Protein AF-B6BPT7-F1 (afdb_monomer_lite)

Radius of gyration: 15.77 Å; chains: 1; bounding box: 52×28×40 Å

Secondary structure (DSSP, 8-state):
-HHHHHHHHHHHHHHIIIIIS---HHHHHHHHHHHHHHHHHHHHHHHTT-SS--GGG--HHHHHHHHHHHHHHHT-SS----HHHHHHHHHHHHHHHHHHHHH-TTTTTHHHHH--SHHHHHHHHHHHHHHHHHHHHHHHHHHHHH-

Foldseek 3Di:
DLQLVLLVVLLVVVLCCCPVVVHDLVVVVVVLVVLLVVLQVVQQVVPVPDPDDDLSVSSSLSSSLLNLLLSCVSPDPPDDCHSVVSNVSSVLSSVQLVVCLVVVDPPLQVLVVVPVGSRSSSVSSNVSSVVSNVVVVVVVVVVVVPD

pLDDT: mean 90.11, std 10.38, range [52.34, 98.56]

Structure (mmCIF, N/CA/C/O backbone):
data_AF-B6BPT7-F1
#
_entry.id   AF-B6BPT7-F1
#
loop_
_atom_site.group_PDB
_atom_site.id
_atom_site.type_symbol
_atom_site.label_atom_id
_atom_site.label_alt_id
_atom_site.label_comp_id
_atom_site.label_asym_id
_atom_site.label_entity_id
_atom_site.label_seq_id
_atom_site.pdbx_PDB_ins_code
_atom_site.Cartn_x
_atom_site.Cartn_y
_atom_site.Cartn_z
_atom_site.occupancy
_atom_site.B_iso_or_equiv
_atom_site.auth_seq_id
_atom_site.auth_comp_id
_atom_site.auth_asym_id
_atom_site.auth_atom_id
_atom_site.pdbx_PDB_model_num
ATOM 1 N N . MET A 1 1 ? 8.539 -15.553 -2.910 1.00 61.31 1 MET A N 1
ATOM 2 C CA . MET A 1 1 ? 7.601 -14.417 -3.005 1.00 61.31 1 MET A CA 1
ATOM 3 C C . MET A 1 1 ? 8.068 -13.314 -2.065 1.00 61.31 1 MET A C 1
ATOM 5 O O . MET A 1 1 ? 7.551 -13.226 -0.958 1.00 61.31 1 MET A O 1
ATOM 9 N N . PRO A 1 2 ? 9.090 -12.530 -2.451 1.00 83.44 2 PRO A N 1
ATOM 10 C CA . PRO A 1 2 ? 9.540 -11.380 -1.657 1.00 83.44 2 PRO A CA 1
ATOM 11 C C . PRO A 1 2 ? 8.385 -10.412 -1.382 1.00 83.44 2 PRO A C 1
ATOM 13 O O . PRO A 1 2 ? 8.225 -9.931 -0.264 1.00 83.44 2 PRO A O 1
ATOM 16 N N . GLY A 1 3 ? 7.501 -10.285 -2.366 1.00 85.69 3 GLY A N 1
ATOM 17 C CA . GLY A 1 3 ? 6.294 -9.501 -2.276 1.00 85.69 3 GLY A CA 1
ATOM 18 C C . GLY A 1 3 ? 5.334 -9.824 -1.133 1.00 85.69 3 GLY A C 1
ATOM 19 O O . GLY A 1 3 ? 5.034 -9.009 -0.268 1.00 85.69 3 GLY A O 1
ATOM 20 N N . THR A 1 4 ? 4.894 -11.074 -1.010 1.00 92.06 4 THR A N 1
ATOM 21 C CA . THR A 1 4 ? 3.981 -11.449 0.084 1.00 92.06 4 THR A CA 1
ATOM 22 C C . THR A 1 4 ? 4.519 -11.051 1.466 1.00 92.06 4 THR A C 1
ATOM 24 O O . THR A 1 4 ? 3.754 -10.588 2.311 1.00 92.0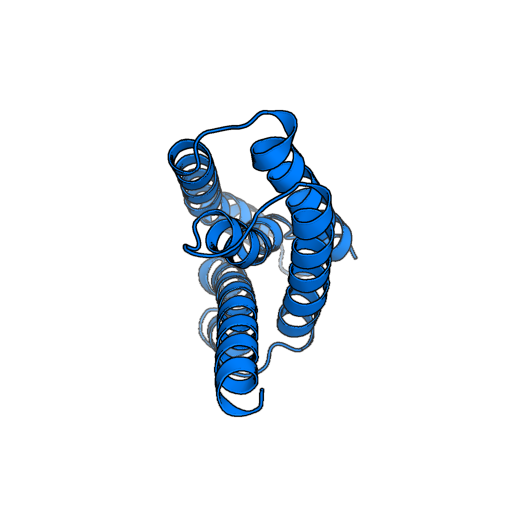6 4 THR A O 1
ATOM 27 N N . PHE A 1 5 ? 5.836 -11.161 1.679 1.00 93.56 5 PHE A N 1
ATOM 28 C CA . PHE A 1 5 ? 6.480 -10.700 2.909 1.00 93.56 5 PHE A CA 1
ATOM 29 C C . PHE A 1 5 ? 6.516 -9.174 3.028 1.00 93.56 5 PHE A C 1
ATOM 31 O O . PHE A 1 5 ? 6.312 -8.668 4.126 1.00 93.56 5 PHE A O 1
ATOM 38 N N . ALA A 1 6 ? 6.722 -8.445 1.932 1.00 94.00 6 ALA A N 1
ATOM 39 C CA . ALA A 1 6 ? 6.631 -6.987 1.886 1.00 94.00 6 ALA A CA 1
ATOM 40 C C . ALA A 1 6 ? 5.237 -6.473 2.247 1.00 94.00 6 ALA A C 1
ATOM 42 O O . ALA A 1 6 ? 5.078 -5.644 3.145 1.00 94.00 6 ALA A O 1
ATOM 43 N N . SER A 1 7 ? 4.216 -7.013 1.587 1.00 95.75 7 SER A N 1
ATOM 44 C CA . SER A 1 7 ? 2.815 -6.682 1.833 1.00 95.75 7 SER A CA 1
ATOM 45 C C . SER A 1 7 ? 2.431 -6.993 3.292 1.00 95.75 7 SER A C 1
ATOM 47 O O . SER A 1 7 ? 1.827 -6.168 3.977 1.00 95.75 7 SER A O 1
ATOM 49 N N . LEU A 1 8 ? 2.861 -8.145 3.824 1.00 97.06 8 LEU A N 1
ATOM 50 C CA . LEU A 1 8 ? 2.627 -8.509 5.225 1.00 97.06 8 LEU A CA 1
ATOM 51 C C . LEU A 1 8 ? 3.400 -7.608 6.204 1.00 97.06 8 LEU A C 1
ATOM 53 O O . LEU A 1 8 ? 2.852 -7.188 7.221 1.00 97.06 8 LEU A O 1
ATOM 57 N N . ALA A 1 9 ? 4.656 -7.274 5.906 1.00 96.88 9 ALA A N 1
ATOM 58 C CA . ALA A 1 9 ? 5.435 -6.340 6.713 1.00 96.88 9 ALA A CA 1
ATOM 59 C C . ALA A 1 9 ? 4.779 -4.954 6.741 1.00 96.88 9 ALA A C 1
ATOM 61 O O . ALA A 1 9 ? 4.716 -4.337 7.799 1.00 96.88 9 ALA A O 1
ATOM 62 N N . THR A 1 10 ? 4.222 -4.496 5.619 1.00 97.75 10 THR A N 1
ATOM 63 C CA . THR A 1 10 ? 3.476 -3.230 5.527 1.00 97.75 10 THR A CA 1
ATOM 64 C C . THR A 1 10 ? 2.267 -3.222 6.459 1.00 97.75 10 THR A C 1
ATOM 66 O O . THR A 1 10 ? 2.081 -2.268 7.213 1.00 97.75 10 THR A O 1
ATOM 69 N N . VAL A 1 11 ? 1.489 -4.311 6.470 1.00 98.06 11 VAL A N 1
ATOM 70 C CA . VAL A 1 11 ? 0.365 -4.514 7.400 1.00 98.06 11 VAL A CA 1
ATOM 71 C C . VAL A 1 11 ? 0.822 -4.379 8.853 1.00 98.06 11 VAL A C 1
ATOM 73 O O . VAL A 1 11 ? 0.218 -3.630 9.619 1.00 98.06 11 VAL A O 1
ATOM 76 N N . LEU A 1 12 ? 1.905 -5.067 9.227 1.00 97.88 12 LEU A N 1
ATOM 77 C CA . LEU A 1 12 ? 2.439 -5.038 10.591 1.00 97.88 12 LEU A CA 1
ATOM 78 C C . LEU A 1 12 ? 2.974 -3.653 10.975 1.00 97.88 12 LEU A C 1
ATOM 80 O O . LEU A 1 12 ? 2.681 -3.169 12.067 1.00 97.88 12 LEU A O 1
ATOM 84 N N . ILE A 1 13 ? 3.726 -3.005 10.083 1.00 98.12 13 ILE A N 1
ATOM 85 C CA . ILE A 1 13 ? 4.285 -1.666 10.300 1.00 98.12 13 ILE A CA 1
ATOM 86 C C . ILE A 1 13 ? 3.157 -0.663 10.527 1.00 98.12 13 ILE A C 1
ATOM 88 O O . ILE A 1 13 ? 3.175 0.049 11.529 1.00 98.12 13 ILE A O 1
ATOM 92 N N . LEU A 1 14 ? 2.155 -0.629 9.644 1.00 97.94 14 LEU A N 1
ATOM 93 C CA . LEU A 1 14 ? 1.046 0.312 9.782 1.00 97.94 14 LEU A CA 1
ATOM 94 C C . LEU A 1 14 ? 0.192 0.008 11.012 1.00 97.94 14 LEU A C 1
ATOM 96 O O . LEU A 1 14 ? -0.192 0.945 11.707 1.00 97.94 14 LEU A O 1
ATOM 100 N N . TYR A 1 15 ? -0.023 -1.266 11.351 1.00 97.44 15 TYR A N 1
ATOM 101 C CA . TYR A 1 15 ? -0.748 -1.629 12.570 1.00 97.44 15 TYR A CA 1
ATOM 102 C C . TYR A 1 15 ? -0.021 -1.110 13.815 1.00 97.44 15 TYR A C 1
ATOM 104 O O . TYR A 1 15 ? -0.635 -0.498 14.686 1.00 97.44 15 TYR A O 1
ATOM 112 N N . ILE A 1 16 ? 1.302 -1.284 13.878 1.00 97.50 16 ILE A N 1
ATOM 113 C CA . ILE A 1 16 ? 2.121 -0.746 14.969 1.00 97.50 16 ILE A CA 1
ATOM 114 C C . ILE A 1 16 ? 2.042 0.786 14.995 1.00 97.50 16 ILE A C 1
ATOM 116 O O . ILE A 1 16 ? 1.847 1.362 16.064 1.00 97.50 16 ILE A O 1
ATOM 120 N N . CYS A 1 17 ? 2.156 1.455 13.846 1.00 97.62 17 CYS A N 1
ATOM 121 C CA . CYS A 1 17 ? 2.084 2.914 13.766 1.00 97.62 17 CYS A CA 1
ATOM 122 C C . CYS A 1 17 ? 0.738 3.473 14.254 1.00 97.62 17 CYS A C 1
ATOM 124 O O . CYS A 1 17 ? 0.743 4.430 15.028 1.00 97.62 17 CYS A O 1
ATOM 126 N N . PHE A 1 18 ? -0.384 2.886 13.832 1.00 96.50 18 PHE A N 1
ATOM 127 C CA . PHE A 1 18 ? -1.724 3.36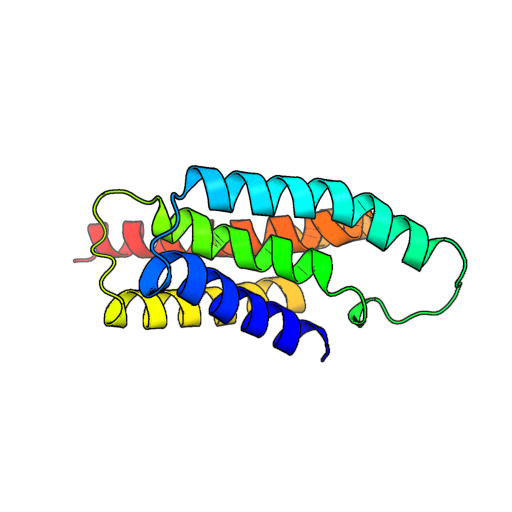6 14.179 1.00 96.50 18 PHE A CA 1
ATOM 128 C C . PHE A 1 18 ? -2.178 2.928 15.575 1.00 96.50 18 PHE A C 1
ATOM 130 O O . PHE A 1 18 ? -2.628 3.771 16.341 1.00 96.50 18 PHE A O 1
ATOM 137 N N . HIS A 1 19 ? -2.024 1.650 15.934 1.00 95.44 19 HIS A N 1
ATOM 138 C CA . HIS A 1 19 ? -2.677 1.068 17.120 1.00 95.44 19 HIS A CA 1
ATOM 139 C C . HIS A 1 19 ? -1.761 0.891 18.333 1.00 95.44 19 HIS A C 1
ATOM 141 O O . HIS A 1 19 ? -2.243 0.822 19.461 1.00 95.44 19 HIS A O 1
ATOM 147 N N . ILE A 1 20 ? -0.440 0.813 18.136 1.00 95.69 20 ILE A N 1
ATOM 148 C CA . ILE A 1 20 ? 0.520 0.637 19.241 1.00 95.69 20 ILE A CA 1
ATOM 149 C C . ILE A 1 20 ? 1.189 1.965 19.593 1.00 95.69 20 ILE A C 1
ATOM 151 O O . ILE A 1 20 ? 1.218 2.370 20.753 1.00 95.69 20 ILE A O 1
ATOM 155 N N . LEU A 1 21 ? 1.719 2.658 18.584 1.00 96.75 21 LEU A N 1
ATOM 156 C CA . LEU A 1 21 ? 2.401 3.941 18.746 1.00 96.75 21 LEU A CA 1
ATOM 157 C C . LEU A 1 21 ? 1.442 5.137 18.712 1.00 96.75 21 LEU A C 1
ATOM 159 O O . LEU A 1 21 ? 1.841 6.223 19.125 1.00 96.75 21 LEU A O 1
ATOM 163 N N . ASN A 1 22 ? 0.204 4.945 18.239 1.00 94.81 22 ASN A N 1
ATOM 164 C CA . ASN A 1 22 ? -0.812 5.994 18.109 1.00 94.81 22 ASN A CA 1
ATOM 165 C C . ASN A 1 22 ? -0.288 7.241 17.373 1.00 94.81 22 ASN A C 1
ATOM 167 O O . ASN A 1 22 ? -0.520 8.381 17.786 1.00 94.81 22 ASN A O 1
ATOM 171 N N . LEU A 1 23 ? 0.472 7.031 16.292 1.00 96.62 23 LEU A N 1
ATOM 172 C CA . LEU A 1 23 ? 1.016 8.125 15.493 1.00 96.62 23 LEU A CA 1
ATOM 173 C C . LEU A 1 23 ? -0.108 8.869 14.767 1.00 96.62 23 LEU A C 1
ATOM 175 O O . LEU A 1 23 ? -1.085 8.286 14.304 1.00 96.62 23 LEU A O 1
ATOM 179 N N . ASN A 1 24 ? 0.066 10.181 14.614 1.00 96.31 24 ASN A N 1
ATOM 180 C CA . ASN A 1 24 ? -0.874 11.006 13.865 1.00 96.31 24 ASN A CA 1
ATOM 181 C C . ASN A 1 24 ? -0.919 10.563 12.389 1.00 96.31 24 ASN A C 1
ATOM 183 O O . ASN A 1 24 ? 0.127 10.409 11.751 1.00 96.31 24 ASN A O 1
ATOM 187 N N . SER A 1 25 ? -2.123 10.427 11.827 1.00 96.12 25 SER A N 1
ATOM 188 C CA . SER A 1 25 ? -2.328 10.030 10.428 1.00 96.12 25 SER A CA 1
ATOM 189 C C . SER A 1 25 ? -1.598 10.939 9.433 1.00 96.12 25 SER A C 1
ATOM 191 O O . SER A 1 25 ? -1.061 10.446 8.447 1.00 96.12 25 SER A O 1
ATOM 193 N N . ASN A 1 26 ? -1.468 12.240 9.710 1.00 97.62 26 ASN A N 1
ATOM 194 C CA . ASN A 1 26 ? -0.704 13.165 8.868 1.00 97.62 26 ASN A CA 1
ATOM 195 C C . ASN A 1 26 ? 0.796 12.831 8.842 1.00 97.62 26 ASN A C 1
ATOM 197 O O . ASN A 1 26 ? 1.442 12.987 7.808 1.00 97.62 26 ASN A O 1
ATOM 201 N N . VAL A 1 27 ? 1.353 12.357 9.962 1.00 97.88 27 VAL A N 1
ATOM 202 C CA . VAL A 1 27 ? 2.764 11.943 10.050 1.00 97.88 27 VAL A CA 1
ATOM 203 C C . VAL A 1 27 ? 2.981 10.654 9.261 1.00 97.88 27 VAL A C 1
ATOM 205 O O . VAL A 1 27 ? 3.941 10.560 8.498 1.00 97.88 27 VAL A O 1
ATOM 208 N N . ILE A 1 28 ? 2.067 9.689 9.394 1.00 98.12 28 ILE A N 1
ATOM 209 C CA . ILE A 1 28 ? 2.107 8.436 8.628 1.00 98.12 28 ILE A CA 1
ATOM 210 C C . ILE A 1 28 ? 1.979 8.727 7.126 1.00 98.12 28 ILE A C 1
ATOM 212 O O . ILE A 1 28 ? 2.784 8.228 6.342 1.00 98.12 28 ILE A O 1
ATOM 216 N N . LEU A 1 29 ? 1.032 9.583 6.727 1.00 98.25 29 LEU A N 1
ATOM 217 C CA . LEU A 1 29 ? 0.846 9.998 5.335 1.00 98.25 29 LEU A CA 1
ATOM 218 C C . LEU A 1 2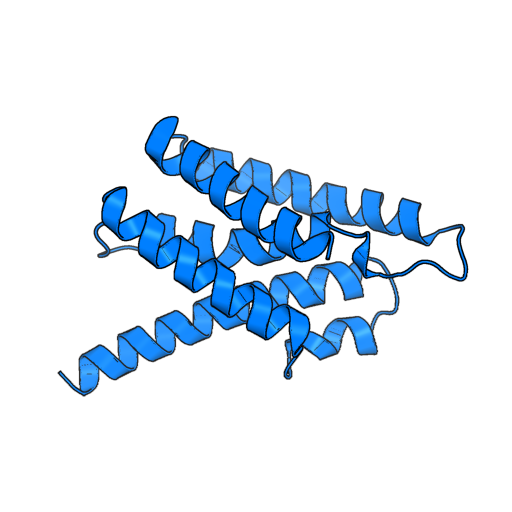9 ? 2.108 10.642 4.767 1.00 98.25 29 LEU A C 1
ATOM 220 O O . LEU A 1 29 ? 2.537 10.288 3.672 1.00 98.25 29 LEU A O 1
ATOM 224 N N . LEU A 1 30 ? 2.720 11.562 5.516 1.00 98.31 30 LEU A N 1
ATOM 225 C CA . LEU A 1 30 ? 3.969 12.197 5.109 1.00 98.31 30 LEU A CA 1
ATOM 226 C C . LEU A 1 30 ? 5.078 11.153 4.913 1.00 98.31 30 LEU A C 1
ATOM 228 O O . LEU A 1 30 ? 5.791 11.210 3.913 1.00 98.31 30 LEU A O 1
ATOM 232 N N . GLY A 1 31 ? 5.187 10.175 5.816 1.00 98.12 31 GLY A N 1
ATOM 233 C CA . GLY A 1 31 ? 6.114 9.051 5.681 1.00 98.12 31 GLY A CA 1
ATOM 234 C C . GLY A 1 31 ? 5.875 8.238 4.406 1.00 98.12 31 GLY A C 1
ATOM 235 O O . GLY A 1 31 ? 6.812 8.025 3.637 1.00 98.12 31 GLY A O 1
ATOM 236 N N . ILE A 1 32 ? 4.625 7.853 4.133 1.00 98.12 32 ILE A N 1
ATOM 237 C CA . ILE A 1 32 ? 4.246 7.123 2.911 1.00 98.12 32 ILE A CA 1
ATOM 238 C C . ILE A 1 32 ? 4.580 7.946 1.659 1.00 98.12 32 ILE A C 1
ATOM 240 O O . ILE A 1 32 ? 5.151 7.405 0.717 1.00 98.12 32 ILE A O 1
ATOM 244 N N . LEU A 1 33 ? 4.293 9.253 1.646 1.00 98.12 33 LEU A N 1
ATOM 245 C CA . LEU A 1 33 ? 4.603 10.138 0.516 1.00 98.12 33 LEU A CA 1
ATOM 246 C C . LEU A 1 33 ? 6.112 10.282 0.277 1.00 98.12 33 LEU A C 1
ATOM 248 O O . LEU A 1 33 ? 6.553 10.291 -0.871 1.00 98.12 33 LEU A O 1
ATOM 252 N N . ILE A 1 34 ? 6.915 10.361 1.340 1.00 98.00 34 ILE A N 1
ATOM 253 C CA . ILE A 1 34 ? 8.380 10.385 1.226 1.00 98.00 34 ILE A CA 1
ATOM 254 C C . ILE A 1 34 ? 8.884 9.068 0.624 1.00 98.00 34 ILE A C 1
ATOM 256 O O . ILE A 1 34 ? 9.685 9.094 -0.313 1.00 98.00 34 ILE A O 1
ATOM 260 N N . ILE A 1 35 ? 8.391 7.925 1.116 1.00 97.19 35 ILE A N 1
ATOM 261 C CA . ILE A 1 35 ? 8.750 6.601 0.585 1.00 97.19 35 ILE A CA 1
ATOM 262 C C . ILE A 1 35 ? 8.303 6.477 -0.876 1.00 97.19 35 ILE A C 1
ATOM 264 O O . ILE A 1 35 ? 9.062 5.964 -1.693 1.00 97.19 35 ILE A O 1
ATOM 268 N N . PHE A 1 36 ? 7.131 7.008 -1.230 1.00 97.06 36 PHE A N 1
ATOM 269 C CA . PHE A 1 36 ? 6.619 7.020 -2.599 1.00 97.06 36 PHE A CA 1
ATOM 270 C C . PHE A 1 36 ? 7.521 7.814 -3.544 1.00 97.06 36 PHE A C 1
ATOM 272 O O . PHE A 1 36 ? 7.828 7.353 -4.634 1.00 97.06 36 PHE A O 1
ATOM 279 N N . ILE A 1 37 ? 8.001 8.992 -3.142 1.00 96.38 37 ILE A N 1
ATOM 280 C CA . ILE A 1 37 ? 8.934 9.767 -3.975 1.00 96.38 37 ILE A CA 1
ATOM 281 C C . ILE A 1 37 ? 10.274 9.028 -4.102 1.00 96.38 37 ILE A C 1
ATOM 283 O O . ILE A 1 37 ? 10.849 8.950 -5.191 1.00 96.38 37 ILE A O 1
ATOM 287 N N . TYR A 1 38 ? 10.770 8.461 -2.999 1.00 95.06 38 TYR A N 1
ATOM 288 C CA . TYR A 1 38 ? 12.035 7.730 -2.985 1.00 95.06 38 TYR A CA 1
ATOM 289 C C . TYR A 1 38 ? 11.973 6.419 -3.783 1.00 95.06 38 TYR A C 1
ATOM 291 O O . TYR A 1 38 ? 12.982 6.009 -4.363 1.00 95.06 38 TYR A O 1
ATOM 299 N N . SER A 1 39 ? 10.801 5.783 -3.872 1.00 93.81 39 SER A N 1
ATOM 300 C CA . SER A 1 39 ? 10.629 4.518 -4.585 1.00 93.81 39 SER A CA 1
ATOM 301 C C . SER A 1 39 ? 10.962 4.656 -6.066 1.00 93.81 39 SER A C 1
ATOM 303 O O . SER A 1 39 ? 11.660 3.798 -6.598 1.00 93.81 39 SER A O 1
ATOM 305 N N . PHE A 1 40 ? 10.617 5.770 -6.719 1.00 92.31 40 PHE A N 1
ATOM 306 C CA . PHE A 1 40 ? 11.011 6.002 -8.114 1.00 92.31 40 PHE A CA 1
ATOM 307 C C . PHE A 1 40 ? 12.528 5.981 -8.295 1.00 92.31 40 PHE A C 1
ATOM 309 O O . PHE A 1 40 ? 13.018 5.402 -9.264 1.00 92.31 40 PHE A O 1
ATOM 316 N N . ILE A 1 41 ? 13.282 6.573 -7.365 1.00 91.44 41 ILE A N 1
ATOM 317 C CA . ILE A 1 41 ? 14.750 6.586 -7.413 1.00 91.44 41 ILE A CA 1
ATOM 318 C C . ILE A 1 41 ? 15.290 5.173 -7.172 1.00 91.44 41 ILE A C 1
ATOM 320 O O . ILE A 1 41 ? 16.135 4.703 -7.936 1.00 91.44 41 ILE A O 1
ATOM 324 N N . ALA A 1 42 ? 14.782 4.489 -6.144 1.00 89.19 42 ALA A N 1
ATOM 325 C CA . ALA A 1 42 ? 15.195 3.137 -5.785 1.00 89.19 42 ALA A CA 1
ATOM 326 C C . ALA A 1 42 ? 14.947 2.143 -6.931 1.00 89.19 42 ALA A C 1
ATOM 328 O O . ALA A 1 42 ? 15.875 1.449 -7.349 1.00 89.19 42 ALA A O 1
ATOM 329 N N . VAL A 1 43 ? 13.734 2.140 -7.492 1.00 89.12 43 VAL A N 1
ATOM 330 C CA . VAL A 1 43 ? 13.350 1.281 -8.616 1.00 89.12 43 VAL A CA 1
ATOM 331 C C . VAL A 1 43 ? 14.169 1.627 -9.849 1.00 89.12 43 VAL A C 1
ATOM 333 O O . VAL A 1 43 ? 14.775 0.735 -10.431 1.00 89.12 43 VAL A O 1
ATOM 336 N N . THR A 1 44 ? 14.286 2.911 -10.208 1.00 88.62 44 THR A N 1
ATOM 337 C CA . THR A 1 44 ? 15.068 3.323 -11.388 1.00 88.62 44 THR A CA 1
ATOM 338 C C . THR A 1 44 ? 16.516 2.858 -11.290 1.00 88.62 44 THR A C 1
ATOM 340 O O . THR A 1 44 ? 17.044 2.325 -12.262 1.00 88.62 44 THR A O 1
ATOM 343 N N . ASN A 1 45 ? 17.159 3.030 -10.130 1.00 85.88 45 ASN A N 1
ATOM 344 C CA . ASN A 1 45 ? 18.539 2.595 -9.912 1.00 85.88 45 ASN A CA 1
ATOM 345 C C . ASN A 1 45 ? 18.677 1.070 -9.953 1.00 85.88 45 ASN A C 1
ATOM 347 O O . ASN A 1 45 ? 19.661 0.571 -10.496 1.00 85.88 45 ASN A O 1
ATOM 351 N N . HIS A 1 46 ? 17.691 0.342 -9.426 1.00 81.88 46 HIS A N 1
ATOM 352 C CA . HIS A 1 46 ? 17.669 -1.117 -9.465 1.00 81.88 46 HIS A CA 1
ATOM 353 C C . HIS A 1 46 ? 17.490 -1.654 -10.895 1.00 81.88 46 HIS A C 1
ATOM 355 O O . HIS A 1 46 ? 18.128 -2.636 -11.268 1.00 81.88 46 HIS A O 1
ATOM 361 N N . THR A 1 47 ? 16.688 -0.976 -11.721 1.00 79.00 47 THR A N 1
ATOM 362 C CA . THR A 1 47 ? 16.404 -1.377 -13.109 1.00 79.00 47 THR A CA 1
ATOM 363 C C . THR A 1 47 ? 17.422 -0.857 -14.132 1.00 79.00 47 THR A C 1
ATOM 365 O O . THR A 1 47 ? 17.396 -1.279 -15.282 1.00 79.00 47 THR A O 1
ATOM 368 N N . LYS A 1 48 ? 18.316 0.075 -13.762 1.00 72.88 48 LYS A N 1
ATOM 369 C CA . LYS A 1 48 ? 19.166 0.819 -14.718 1.00 72.88 48 LYS A CA 1
ATOM 370 C C . LYS A 1 48 ? 20.237 -0.021 -15.419 1.00 72.88 48 LYS A C 1
ATOM 372 O O . LYS A 1 48 ? 20.648 0.339 -16.515 1.00 72.88 48 LYS A O 1
ATOM 377 N N . ASN A 1 49 ? 20.718 -1.086 -14.776 1.00 62.53 49 ASN A N 1
ATOM 378 C CA . ASN A 1 49 ? 21.973 -1.754 -15.149 1.00 62.53 49 ASN A CA 1
ATOM 379 C C . ASN A 1 49 ? 21.854 -3.278 -15.327 1.00 62.53 49 ASN A C 1
ATOM 381 O O . ASN A 1 49 ? 22.878 -3.958 -15.346 1.00 62.53 49 ASN A O 1
ATOM 385 N N . ILE A 1 50 ? 20.646 -3.848 -15.385 1.00 62.44 50 ILE A N 1
ATOM 386 C CA . ILE A 1 50 ? 20.478 -5.309 -15.392 1.00 62.44 50 ILE A CA 1
ATOM 387 C C . ILE A 1 50 ? 19.369 -5.706 -16.375 1.00 62.44 50 ILE A C 1
ATOM 389 O O . ILE A 1 50 ? 18.205 -5.398 -16.153 1.00 62.44 50 ILE A O 1
ATOM 393 N N . GLU A 1 51 ? 19.739 -6.404 -17.455 1.00 57.50 51 GLU A N 1
ATOM 394 C CA . GLU A 1 51 ? 18.834 -6.821 -18.545 1.00 57.50 51 GLU A CA 1
ATOM 395 C C . GLU A 1 51 ? 17.885 -7.978 -18.174 1.00 57.50 51 GLU A C 1
ATOM 397 O O . GLU A 1 51 ? 16.922 -8.222 -18.890 1.00 57.50 51 GLU A O 1
ATOM 402 N N . ASN A 1 52 ? 18.133 -8.693 -17.069 1.00 52.34 52 ASN A N 1
ATOM 403 C CA . ASN A 1 52 ? 17.409 -9.916 -16.693 1.00 52.34 52 ASN A CA 1
ATOM 404 C C . ASN A 1 52 ? 17.285 -10.067 -15.166 1.00 52.34 52 ASN A C 1
ATOM 406 O O . ASN A 1 52 ? 17.887 -10.966 -14.576 1.00 52.34 52 ASN A O 1
ATOM 410 N N . LYS A 1 53 ? 16.526 -9.191 -14.500 1.00 54.28 53 LYS A N 1
ATOM 411 C CA . LYS A 1 53 ? 16.094 -9.439 -13.117 1.00 54.28 53 LYS A CA 1
ATOM 412 C C . LYS A 1 53 ? 14.590 -9.616 -13.028 1.00 54.28 53 LYS A C 1
ATOM 414 O O . LYS A 1 53 ? 13.835 -8.922 -13.703 1.00 54.28 53 LYS A O 1
ATOM 419 N N . ASP A 1 54 ? 14.205 -10.556 -12.174 1.00 53.97 54 ASP A N 1
ATOM 420 C CA . ASP A 1 54 ? 12.822 -10.846 -11.836 1.00 53.97 54 ASP A CA 1
ATOM 421 C C . ASP A 1 54 ? 12.209 -9.601 -11.167 1.00 53.97 54 ASP A C 1
ATOM 423 O O . ASP A 1 54 ? 12.735 -9.151 -10.142 1.00 53.97 54 ASP A O 1
ATOM 427 N N . PRO A 1 55 ? 11.110 -9.031 -11.695 1.00 58.97 55 PRO A N 1
ATOM 428 C CA . PRO A 1 55 ? 10.437 -7.875 -11.094 1.00 58.97 55 PRO A CA 1
ATOM 429 C C . PRO A 1 55 ? 10.060 -8.096 -9.623 1.00 58.97 55 PRO A C 1
ATOM 431 O O . PRO A 1 55 ? 9.951 -7.141 -8.866 1.00 58.97 55 PRO A O 1
ATOM 434 N N . GLY A 1 56 ? 9.920 -9.358 -9.201 1.00 59.94 56 GLY A N 1
ATOM 435 C CA . GLY A 1 56 ? 9.509 -9.740 -7.852 1.00 59.94 56 GLY A CA 1
ATOM 436 C C . GLY A 1 56 ? 10.502 -9.438 -6.722 1.00 59.94 56 GLY A C 1
ATOM 437 O O . GLY A 1 56 ? 10.181 -9.751 -5.578 1.00 59.94 56 GLY A O 1
ATOM 438 N N . GLU A 1 57 ? 11.690 -8.884 -6.999 1.00 67.25 57 GLU A N 1
ATOM 439 C CA . GLU A 1 57 ? 12.589 -8.327 -5.966 1.00 67.25 57 GLU A CA 1
ATOM 440 C C . GLU A 1 57 ? 12.236 -6.882 -5.579 1.00 67.25 57 GLU A C 1
ATOM 442 O O . GLU A 1 57 ? 12.673 -6.401 -4.527 1.00 67.25 57 GLU A O 1
ATOM 447 N N . ILE A 1 58 ? 11.460 -6.181 -6.411 1.00 80.12 58 ILE A N 1
ATOM 448 C CA . ILE A 1 58 ? 10.974 -4.844 -6.091 1.00 80.12 58 ILE A CA 1
ATOM 449 C C . ILE A 1 58 ? 9.847 -5.022 -5.072 1.00 80.12 58 ILE A C 1
ATOM 451 O O . ILE A 1 58 ? 8.866 -5.707 -5.309 1.00 80.12 58 ILE A O 1
ATOM 455 N N . VAL A 1 59 ? 10.103 -4.521 -3.868 1.00 89.62 59 VAL A N 1
ATOM 456 C CA . VAL A 1 59 ? 9.264 -4.713 -2.673 1.00 89.62 59 VAL A CA 1
ATOM 457 C C . VAL A 1 59 ? 8.671 -3.378 -2.200 1.00 89.62 59 VAL A C 1
ATOM 459 O O . VAL A 1 59 ? 7.736 -3.322 -1.402 1.00 89.62 59 VAL A O 1
ATOM 462 N N . ILE A 1 60 ? 9.243 -2.269 -2.671 1.00 92.19 60 ILE A N 1
ATOM 463 C CA . ILE A 1 60 ? 8.872 -0.920 -2.245 1.00 92.19 60 ILE A CA 1
ATOM 464 C C . ILE A 1 60 ? 7.581 -0.426 -2.910 1.00 92.19 60 ILE A C 1
ATOM 466 O O . ILE A 1 60 ? 6.829 0.310 -2.283 1.00 92.19 60 ILE A O 1
ATOM 470 N N . ASP A 1 61 ? 7.320 -0.832 -4.148 1.00 92.81 61 ASP A N 1
ATOM 471 C CA . ASP A 1 61 ? 6.034 -0.687 -4.838 1.00 92.81 61 ASP A CA 1
ATOM 472 C C . ASP A 1 61 ? 4.909 -1.363 -4.052 1.00 92.81 61 ASP A C 1
ATOM 474 O O . ASP A 1 61 ? 3.900 -0.715 -3.767 1.00 92.81 61 ASP A O 1
ATOM 478 N N . GLU A 1 62 ? 5.146 -2.576 -3.558 1.00 95.19 62 GLU A N 1
ATOM 479 C CA . GLU A 1 62 ? 4.144 -3.288 -2.772 1.00 95.19 62 GLU A CA 1
ATOM 480 C C . GLU A 1 62 ? 3.850 -2.616 -1.438 1.00 95.19 62 GLU A C 1
ATOM 482 O O . GLU A 1 62 ? 2.698 -2.550 -1.005 1.00 95.19 62 GLU A O 1
ATOM 487 N N . PHE A 1 63 ? 4.889 -2.083 -0.785 1.00 97.19 63 PHE A N 1
ATOM 488 C CA . PHE A 1 63 ? 4.712 -1.283 0.422 1.00 97.19 63 PHE A CA 1
ATOM 489 C C . PHE A 1 63 ? 3.802 -0.083 0.147 1.00 97.19 63 PHE A C 1
ATOM 491 O O . PHE A 1 63 ? 2.883 0.188 0.923 1.00 97.19 63 PHE A O 1
ATOM 498 N N . ILE A 1 64 ? 4.010 0.621 -0.969 1.00 97.88 64 ILE A N 1
ATOM 499 C CA . ILE A 1 64 ? 3.154 1.746 -1.362 1.00 97.88 64 ILE A CA 1
ATOM 500 C C . ILE A 1 64 ? 1.726 1.272 -1.652 1.00 97.88 64 ILE A C 1
ATOM 502 O O . ILE A 1 64 ? 0.781 1.828 -1.087 1.00 97.88 64 ILE A O 1
ATOM 506 N N . GLY A 1 65 ? 1.558 0.248 -2.489 1.00 97.50 65 GLY A N 1
ATOM 507 C CA . GLY A 1 65 ? 0.251 -0.262 -2.897 1.00 97.50 65 GLY A CA 1
ATOM 508 C C . GLY A 1 65 ? -0.586 -0.762 -1.718 1.00 97.50 65 GLY A C 1
ATOM 509 O O . GLY A 1 65 ? -1.735 -0.348 -1.550 1.00 97.50 65 GLY A O 1
ATOM 510 N N . GLN A 1 66 ? 0.008 -1.578 -0.843 1.00 98.38 66 GLN A N 1
ATOM 511 C CA . GLN A 1 66 ? -0.638 -2.125 0.353 1.00 98.38 66 GLN A CA 1
ATOM 512 C C . GLN A 1 66 ? -0.972 -1.045 1.393 1.00 98.38 66 GLN A C 1
ATOM 514 O O . GLN A 1 66 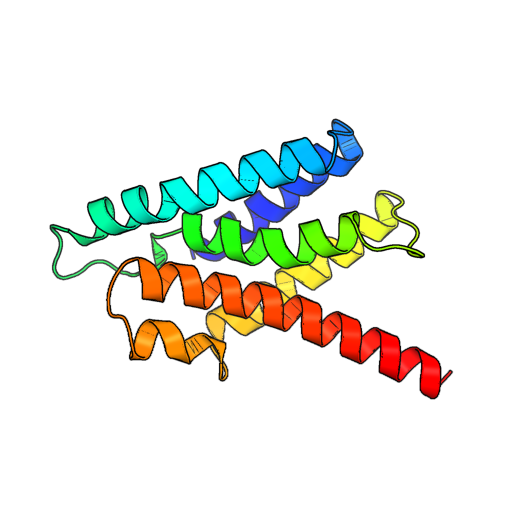? -1.961 -1.182 2.124 1.00 98.38 66 GLN A O 1
ATOM 519 N N . SER A 1 67 ? -0.179 0.031 1.461 1.00 98.56 67 SER A N 1
ATOM 520 C CA . SER A 1 67 ? -0.408 1.136 2.398 1.00 98.56 67 SER A CA 1
ATOM 521 C C . SER A 1 67 ? -1.683 1.919 2.090 1.00 98.56 67 SER A C 1
ATOM 523 O O . SER A 1 67 ? -2.329 2.402 3.017 1.00 98.56 67 SER A O 1
ATOM 525 N N . ILE A 1 68 ? -2.075 2.032 0.817 1.00 98.56 68 ILE A N 1
ATOM 526 C CA . ILE A 1 68 ? -3.237 2.825 0.381 1.00 98.56 68 ILE A CA 1
ATOM 527 C C . ILE A 1 68 ? -4.549 2.370 1.045 1.00 98.56 68 ILE A C 1
ATOM 529 O O . ILE A 1 68 ? -5.178 3.197 1.712 1.00 98.56 68 ILE A O 1
ATOM 533 N N . PRO A 1 69 ? -4.998 1.103 0.908 1.00 98.12 69 PRO A N 1
ATOM 534 C CA . PRO A 1 69 ? -6.264 0.675 1.498 1.00 98.12 69 PRO A CA 1
ATOM 535 C C . PRO A 1 69 ? -6.246 0.718 3.027 1.00 98.12 69 PRO A C 1
ATOM 537 O O . PRO A 1 69 ? -7.252 1.086 3.629 1.00 98.12 69 PRO A O 1
ATOM 540 N N . ILE A 1 70 ? -5.103 0.412 3.650 1.00 98.00 70 ILE A N 1
ATOM 541 C CA . ILE A 1 70 ? -4.947 0.462 5.109 1.00 98.00 70 ILE A CA 1
ATOM 542 C C . ILE A 1 70 ? -5.061 1.903 5.611 1.00 98.00 70 ILE A C 1
ATOM 544 O O . ILE A 1 70 ? -5.861 2.194 6.497 1.00 98.00 70 ILE A O 1
ATOM 548 N N . PHE A 1 71 ? -4.306 2.825 5.011 1.00 98.00 71 PHE A N 1
ATOM 549 C CA . PHE A 1 71 ? -4.329 4.231 5.394 1.00 98.00 71 PHE A CA 1
ATOM 550 C C . PHE A 1 71 ? -5.726 4.836 5.221 1.00 98.00 71 PHE A C 1
ATOM 552 O O . PHE A 1 71 ? -6.221 5.513 6.120 1.00 98.00 71 PHE A O 1
ATOM 559 N N . LEU A 1 72 ? -6.387 4.569 4.089 1.00 96.75 72 LEU A N 1
ATOM 560 C CA . LEU A 1 72 ? -7.727 5.091 3.819 1.00 96.75 72 LEU A CA 1
ATOM 561 C C . LEU A 1 72 ? -8.794 4.506 4.749 1.00 96.75 72 LEU A C 1
ATOM 563 O O . LEU A 1 72 ? -9.717 5.229 5.124 1.00 96.75 72 LEU A O 1
ATOM 567 N N . TYR A 1 73 ? -8.654 3.248 5.172 1.00 95.06 73 TYR A N 1
ATOM 568 C CA . TYR A 1 73 ? -9.477 2.684 6.240 1.00 95.06 73 TYR A CA 1
ATOM 569 C C . TYR A 1 73 ? -9.292 3.462 7.556 1.00 95.06 73 TYR A C 1
ATOM 571 O O . TYR A 1 73 ? -10.282 3.881 8.161 1.00 95.06 73 TYR A O 1
ATOM 579 N N . GLU A 1 74 ? -8.052 3.747 7.956 1.00 95.31 74 GLU A N 1
ATOM 580 C CA . GLU A 1 74 ? -7.745 4.438 9.219 1.00 95.31 74 GLU A CA 1
ATOM 581 C C . GLU A 1 74 ? -8.207 5.900 9.266 1.00 95.31 74 GLU A C 1
ATOM 583 O O . GLU A 1 74 ? -8.579 6.405 10.325 1.00 95.31 74 GLU A O 1
ATOM 588 N N . VAL A 1 75 ? -8.256 6.589 8.124 1.00 94.19 75 VAL A N 1
ATOM 589 C CA . VAL A 1 75 ? -8.787 7.964 8.053 1.00 94.19 75 VAL A CA 1
ATOM 590 C C . VAL A 1 75 ? -10.274 8.028 7.688 1.00 94.19 75 VAL A C 1
ATOM 592 O O . VAL A 1 75 ? -10.848 9.117 7.619 1.00 94.19 75 VAL A O 1
ATOM 595 N N . SER A 1 76 ? -10.922 6.884 7.448 1.00 91.81 76 SER A N 1
ATOM 596 C CA . SER A 1 76 ? -12.348 6.843 7.111 1.00 91.81 76 SER A CA 1
ATOM 597 C C . SER A 1 76 ? -13.222 7.287 8.290 1.00 91.81 76 SER A C 1
ATOM 599 O O . SER A 1 76 ? -12.932 7.009 9.455 1.00 91.81 76 SER A O 1
ATOM 601 N N . HIS A 1 77 ? -14.320 7.985 8.002 1.00 84.06 77 HIS A N 1
ATOM 602 C CA . HIS A 1 77 ? -15.263 8.446 9.023 1.00 84.06 77 HIS A CA 1
ATOM 603 C C . HIS A 1 77 ? -16.347 7.391 9.281 1.00 84.06 77 HIS A C 1
ATOM 605 O O . HIS A 1 77 ? -16.700 6.626 8.387 1.00 84.06 77 HIS A O 1
ATOM 611 N N . GLY A 1 78 ? -16.908 7.376 10.493 1.00 74.94 78 GLY A N 1
ATOM 612 C CA . GLY A 1 78 ? -18.065 6.532 10.826 1.00 74.94 78 GLY A CA 1
ATOM 613 C C . GLY A 1 78 ? -17.762 5.043 11.026 1.00 74.94 78 GLY A C 1
ATOM 614 O O . GLY A 1 78 ? -18.686 4.257 11.200 1.00 74.94 78 GLY A O 1
ATOM 615 N N . THR A 1 79 ? -16.487 4.652 11.024 1.00 76.19 79 THR A N 1
ATOM 616 C CA . THR A 1 79 ? -16.022 3.292 11.317 1.00 76.19 79 THR A CA 1
ATOM 617 C C . THR A 1 79 ? -15.344 3.253 12.683 1.00 76.19 79 THR A C 1
ATOM 619 O O . THR A 1 79 ? -14.482 4.089 12.979 1.00 76.19 79 THR A O 1
ATOM 622 N N . VAL A 1 80 ? -15.745 2.291 13.515 1.00 76.88 80 VAL A N 1
ATOM 623 C CA . VAL A 1 80 ? -15.040 1.947 14.754 1.00 76.88 80 VAL A CA 1
ATOM 624 C C . VAL A 1 80 ? -13.725 1.265 14.365 1.00 76.88 80 VAL A C 1
ATOM 626 O O . VAL A 1 80 ? -13.689 0.469 13.428 1.00 76.88 80 VAL A O 1
ATOM 629 N N . LYS A 1 81 ? -12.630 1.654 15.021 1.00 84.75 81 LYS A N 1
ATOM 630 C CA . LYS A 1 81 ? -11.258 1.225 14.693 1.00 84.75 81 LYS A CA 1
ATOM 631 C C . LYS A 1 81 ? -10.588 0.636 15.922 1.00 84.75 81 LYS A C 1
ATOM 633 O O . LYS A 1 81 ? -9.446 0.949 16.233 1.00 84.75 81 LYS A O 1
ATOM 638 N N . GLU A 1 82 ? -11.334 -0.177 16.661 1.00 88.44 82 GLU A N 1
ATOM 639 C CA . GLU A 1 82 ? -10.750 -0.911 17.775 1.00 88.44 82 GLU A CA 1
ATOM 640 C C . GLU A 1 82 ? -9.688 -1.882 17.237 1.00 88.44 82 GLU A C 1
ATOM 642 O O . GLU A 1 82 ? -9.905 -2.480 16.177 1.00 88.44 82 GLU A O 1
ATOM 647 N N . PRO A 1 83 ? -8.569 -2.105 17.950 1.00 87.38 83 PRO A N 1
ATOM 648 C CA . PRO A 1 83 ? -7.454 -2.909 17.439 1.00 87.38 83 PRO A CA 1
ATOM 649 C C . PRO A 1 83 ? -7.865 -4.305 16.933 1.00 87.38 83 PRO A C 1
ATOM 651 O O . PRO A 1 83 ? -7.369 -4.785 15.911 1.00 87.38 83 PRO A O 1
ATOM 654 N N . ASN A 1 84 ? -8.834 -4.938 17.606 1.00 87.88 84 ASN A N 1
ATOM 655 C CA . ASN A 1 84 ? -9.362 -6.257 17.239 1.00 87.88 84 ASN A CA 1
ATOM 656 C C . ASN A 1 84 ? -10.199 -6.250 15.949 1.00 87.88 84 ASN A C 1
ATOM 658 O O . ASN A 1 84 ? -10.259 -7.260 15.254 1.00 87.88 84 ASN A O 1
ATOM 662 N N . GLU A 1 85 ? -10.863 -5.142 15.623 1.00 87.88 85 GLU A N 1
ATOM 663 C CA . GLU A 1 85 ? -11.596 -4.999 14.360 1.00 87.88 85 GLU A CA 1
ATOM 664 C C . GLU A 1 85 ? -10.643 -4.582 13.239 1.00 87.88 85 GLU A C 1
ATOM 666 O O . GLU A 1 85 ? -10.696 -5.133 12.135 1.00 87.88 85 GLU A O 1
ATOM 671 N N . ALA A 1 86 ? -9.711 -3.675 13.546 1.00 91.94 86 ALA A N 1
ATOM 672 C CA . ALA A 1 86 ? -8.699 -3.202 12.612 1.00 91.94 86 ALA A CA 1
ATOM 673 C C . ALA A 1 86 ? -7.862 -4.361 12.055 1.00 91.94 86 ALA A C 1
ATOM 675 O O . ALA A 1 86 ? -7.665 -4.435 10.844 1.00 91.94 86 ALA A O 1
ATOM 676 N N . ILE A 1 87 ? -7.449 -5.328 12.885 1.00 93.38 87 ILE A N 1
ATOM 677 C CA . ILE A 1 87 ? -6.652 -6.471 12.407 1.00 93.38 87 ILE A CA 1
ATOM 678 C C . ILE A 1 87 ? -7.400 -7.326 11.369 1.00 93.38 87 ILE A C 1
ATOM 680 O O . ILE A 1 87 ? -6.788 -7.820 10.420 1.00 93.38 87 ILE A O 1
ATOM 684 N N . ILE A 1 88 ? -8.727 -7.453 11.493 1.00 93.12 88 ILE A N 1
ATOM 685 C CA . ILE A 1 88 ? -9.562 -8.166 10.517 1.00 93.12 88 ILE A CA 1
ATOM 686 C C . ILE A 1 88 ? -9.589 -7.383 9.203 1.00 93.12 88 ILE A C 1
ATOM 688 O O . ILE A 1 88 ? -9.334 -7.952 8.140 1.00 93.12 88 ILE A O 1
ATOM 692 N N . PHE A 1 89 ? -9.839 -6.072 9.265 1.00 94.00 89 PHE A N 1
ATOM 693 C CA . PHE A 1 89 ? -9.834 -5.208 8.081 1.00 94.00 89 PHE A CA 1
ATOM 694 C C . PHE A 1 89 ? -8.473 -5.172 7.386 1.00 94.00 89 PHE A C 1
ATOM 696 O O . PHE A 1 89 ? -8.415 -5.217 6.158 1.00 94.00 89 PHE A O 1
ATOM 703 N N . TYR A 1 90 ? -7.380 -5.157 8.143 1.00 97.00 90 TYR A N 1
ATOM 704 C CA . TYR A 1 90 ? -6.024 -5.201 7.605 1.00 97.00 90 TYR A CA 1
ATOM 705 C C . TYR A 1 90 ? -5.762 -6.532 6.896 1.00 97.00 90 TYR A C 1
ATOM 707 O O . TYR A 1 90 ? -5.199 -6.540 5.803 1.00 97.00 90 TYR A O 1
ATOM 715 N N . GLY A 1 91 ? -6.236 -7.648 7.463 1.00 97.19 91 GLY A N 1
ATOM 716 C CA . GLY A 1 91 ? -6.198 -8.959 6.812 1.00 97.19 91 GLY A CA 1
ATOM 717 C C . GLY A 1 91 ? -6.981 -8.992 5.496 1.00 97.19 91 GLY A C 1
ATOM 718 O O . GLY A 1 91 ? -6.484 -9.505 4.493 1.00 97.19 91 GLY A O 1
ATOM 719 N N . VAL A 1 92 ? -8.170 -8.384 5.456 1.00 96.62 92 VAL A N 1
ATOM 720 C CA . VAL A 1 92 ? -8.954 -8.239 4.216 1.00 96.62 92 VAL A CA 1
ATOM 721 C C . VAL A 1 92 ? -8.210 -7.372 3.196 1.00 96.62 92 VAL A C 1
ATOM 723 O O . VAL A 1 92 ? -8.106 -7.761 2.032 1.00 96.62 92 VAL A O 1
ATOM 726 N N . CYS A 1 93 ? -7.647 -6.237 3.621 1.00 97.69 93 CYS A N 1
ATOM 727 C CA . CYS A 1 93 ? -6.851 -5.365 2.756 1.00 97.69 93 CYS A CA 1
ATOM 728 C C . CYS A 1 93 ? -5.638 -6.099 2.182 1.00 97.69 93 CYS A C 1
ATOM 730 O O . CYS A 1 93 ? -5.337 -5.928 1.006 1.00 97.69 93 CYS A O 1
ATOM 732 N N . PHE A 1 94 ? -4.965 -6.924 2.985 1.00 98.06 94 PHE A N 1
ATOM 733 C CA . PHE A 1 94 ? -3.842 -7.752 2.553 1.00 98.06 94 PHE A CA 1
ATOM 734 C C . PHE A 1 94 ? -4.248 -8.754 1.472 1.00 98.06 94 PHE A C 1
ATOM 736 O O . PHE A 1 94 ? -3.647 -8.797 0.399 1.00 98.06 94 PHE A O 1
ATOM 743 N N . ILE A 1 95 ? -5.302 -9.534 1.725 1.00 97.94 95 ILE A N 1
ATOM 744 C CA . ILE A 1 95 ? -5.766 -10.562 0.786 1.00 97.94 95 ILE A CA 1
ATOM 745 C C . ILE A 1 95 ? -6.213 -9.923 -0.533 1.00 97.94 95 ILE A C 1
ATOM 747 O O . ILE A 1 95 ? -5.811 -10.380 -1.604 1.00 97.94 95 ILE A O 1
ATOM 751 N N . LEU A 1 96 ? -7.020 -8.860 -0.468 1.00 97.69 96 LEU A N 1
ATOM 752 C CA . LEU A 1 96 ? -7.520 -8.185 -1.664 1.00 97.69 96 LEU A CA 1
ATOM 753 C C . LEU A 1 96 ? -6.400 -7.491 -2.440 1.00 97.69 96 LEU A C 1
ATOM 755 O O . LEU A 1 96 ? -6.382 -7.584 -3.665 1.00 97.69 96 LEU A O 1
ATOM 759 N N . PHE A 1 97 ? -5.458 -6.834 -1.757 1.00 97.75 97 PHE A N 1
ATOM 760 C CA . PHE A 1 97 ? -4.315 -6.207 -2.419 1.00 97.75 97 PHE A CA 1
ATOM 761 C C . PHE A 1 97 ? -3.511 -7.247 -3.193 1.00 97.75 97 PHE A C 1
ATOM 763 O O . PHE A 1 97 ? -3.325 -7.095 -4.398 1.00 97.75 97 PHE A O 1
ATOM 770 N N . ARG A 1 98 ? -3.141 -8.357 -2.541 1.00 95.88 98 ARG A N 1
ATOM 771 C CA . ARG A 1 98 ? -2.417 -9.451 -3.202 1.00 95.88 98 ARG A CA 1
ATOM 772 C C . ARG A 1 98 ? -3.200 -10.047 -4.364 1.00 95.88 98 ARG A C 1
ATOM 774 O O . ARG A 1 98 ? -2.596 -10.393 -5.373 1.00 95.88 98 ARG A O 1
ATOM 781 N N . TYR A 1 99 ? -4.520 -10.164 -4.247 1.00 95.81 99 TYR A N 1
ATOM 782 C CA . TYR A 1 99 ? -5.355 -10.608 -5.358 1.00 95.81 99 TYR A CA 1
ATOM 783 C C . TYR A 1 99 ? -5.242 -9.660 -6.563 1.00 95.81 99 TYR A C 1
ATOM 785 O O . TYR A 1 99 ? -4.963 -10.120 -7.669 1.00 95.81 99 TYR A O 1
ATOM 793 N N . PHE A 1 100 ? -5.408 -8.348 -6.366 1.00 95.94 100 PHE A N 1
ATOM 794 C CA . PHE A 1 100 ? -5.338 -7.373 -7.461 1.00 95.94 100 PHE A CA 1
ATOM 795 C C . PHE A 1 100 ? -3.934 -7.223 -8.050 1.00 95.94 100 PHE A C 1
ATOM 797 O O . PHE A 1 100 ? -3.816 -7.130 -9.270 1.00 95.94 100 PHE A O 1
ATOM 804 N N . ASP A 1 101 ? -2.901 -7.249 -7.213 1.00 93.12 101 ASP A N 1
ATOM 805 C CA . ASP A 1 101 ? -1.501 -7.186 -7.636 1.00 93.12 101 ASP A CA 1
ATOM 806 C C . ASP A 1 101 ? -1.087 -8.421 -8.461 1.00 93.12 101 ASP A C 1
ATOM 808 O O . ASP A 1 101 ? -0.462 -8.303 -9.510 1.00 93.12 101 ASP A O 1
ATOM 812 N N . ILE A 1 102 ? -1.512 -9.626 -8.063 1.00 91.94 102 ILE A N 1
ATOM 813 C CA . ILE A 1 102 ? -1.158 -10.858 -8.790 1.00 91.94 102 ILE A CA 1
ATOM 814 C C . ILE A 1 102 ? -1.973 -11.003 -10.080 1.00 91.94 102 ILE A C 1
ATOM 816 O O . ILE A 1 102 ? -1.436 -11.390 -11.118 1.00 91.94 102 ILE A O 1
ATOM 820 N N . VAL A 1 103 ? -3.282 -10.730 -10.029 1.00 93.56 103 VAL A N 1
ATOM 821 C CA . VAL A 1 103 ? -4.180 -10.915 -11.184 1.00 93.56 103 VAL A CA 1
ATOM 822 C C . VAL A 1 103 ? -4.031 -9.781 -12.203 1.00 93.56 103 VAL A C 1
ATOM 824 O O . VAL A 1 103 ? -4.272 -9.987 -13.394 1.00 93.56 103 VAL A O 1
ATOM 827 N N . LYS A 1 104 ? -3.652 -8.581 -11.751 1.00 89.62 104 LYS A N 1
ATOM 828 C CA . LYS A 1 104 ? -3.539 -7.349 -12.544 1.00 89.62 104 LYS A CA 1
ATOM 829 C C . LYS A 1 104 ? -4.724 -7.096 -13.496 1.00 89.62 104 LYS A C 1
ATOM 831 O O . LYS A 1 104 ? -4.515 -6.843 -14.696 1.00 89.62 104 LYS A O 1
ATOM 836 N N . PRO A 1 105 ? -5.985 -7.131 -13.010 1.00 91.75 105 PRO A N 1
ATOM 837 C CA . PRO A 1 105 ? -7.131 -6.816 -13.858 1.00 91.75 105 PRO A CA 1
ATOM 838 C C . PRO A 1 105 ? -7.036 -5.369 -14.347 1.00 91.75 105 PRO A C 1
ATOM 840 O O . PRO A 1 105 ? -6.408 -4.532 -13.708 1.00 91.75 105 PRO A O 1
ATOM 843 N N . PHE A 1 106 ? -7.659 -5.034 -15.475 1.00 90.06 106 PHE A N 1
ATOM 844 C CA . PHE A 1 106 ? -7.766 -3.626 -15.867 1.00 90.06 106 PHE A CA 1
ATOM 845 C C . PHE A 1 106 ? -8.486 -2.833 -14.750 1.00 90.06 106 PHE A C 1
ATOM 847 O O . PHE A 1 106 ? -9.530 -3.301 -14.292 1.00 90.06 106 PHE A O 1
ATOM 854 N N . PRO A 1 107 ? -7.974 -1.668 -14.297 1.00 87.56 107 PRO A N 1
ATOM 855 C CA . PRO A 1 107 ? -6.900 -0.856 -14.883 1.00 87.56 107 PRO A CA 1
ATOM 856 C C . PRO A 1 107 ? -5.479 -1.118 -14.349 1.00 87.56 107 PRO A C 1
ATOM 858 O O . PRO A 1 107 ? -4.559 -0.463 -14.824 1.00 87.56 107 PRO A O 1
ATOM 861 N N . VAL A 1 108 ? -5.274 -2.054 -13.416 1.00 89.25 108 VAL A N 1
ATOM 862 C CA . VAL A 1 108 ? -3.968 -2.364 -12.797 1.00 89.25 108 VAL A CA 1
ATOM 863 C C . VAL A 1 108 ? -2.903 -2.630 -13.859 1.00 89.25 108 VAL A C 1
ATOM 865 O O . VAL A 1 108 ? -1.944 -1.885 -13.924 1.00 89.25 108 VAL A O 1
ATOM 868 N N . SER A 1 109 ? -3.115 -3.578 -14.784 1.00 88.81 109 SER A N 1
ATOM 869 C CA . SER A 1 109 ? -2.110 -3.890 -15.825 1.00 88.81 109 SER A CA 1
ATOM 870 C C . SER A 1 109 ? -1.912 -2.815 -16.904 1.00 88.81 109 SER A C 1
ATOM 872 O O . SER A 1 109 ? -1.180 -3.047 -17.869 1.00 88.81 109 SER A O 1
ATOM 874 N N . TYR A 1 110 ? -2.594 -1.667 -16.833 1.00 89.38 110 TYR A N 1
ATOM 875 C CA . TYR A 1 110 ? -2.458 -0.616 -17.845 1.00 89.38 110 TYR A CA 1
ATOM 876 C C . TYR A 1 110 ? -1.091 0.071 -17.782 1.00 89.38 110 TYR A C 1
ATOM 878 O O . TYR A 1 110 ? -0.520 0.377 -18.834 1.00 89.38 110 TYR A O 1
ATOM 886 N N . PHE A 1 111 ? -0.576 0.333 -16.576 1.00 86.88 111 PHE A N 1
ATOM 887 C CA . PHE A 1 111 ? 0.616 1.157 -16.401 1.00 86.88 111 PHE A CA 1
ATOM 888 C C . PHE A 1 111 ? 1.882 0.405 -16.796 1.00 86.88 111 PHE A C 1
ATOM 890 O O . PHE A 1 111 ? 2.634 0.938 -17.607 1.00 86.88 111 PHE A O 1
ATOM 897 N N . ASP A 1 112 ? 2.056 -0.839 -16.364 1.00 82.62 112 ASP A N 1
ATOM 898 C CA . ASP A 1 112 ? 3.159 -1.715 -16.776 1.00 82.62 112 ASP A CA 1
ATOM 899 C C . ASP A 1 112 ? 3.189 -1.944 -18.298 1.00 82.62 112 ASP A C 1
ATOM 901 O O . ASP A 1 112 ? 4.228 -1.814 -18.951 1.00 82.62 112 ASP A O 1
ATOM 905 N N . LYS A 1 113 ? 2.021 -2.157 -18.923 1.00 85.88 113 LYS A N 1
ATOM 906 C CA . LYS A 1 113 ? 1.938 -2.322 -20.387 1.00 85.88 113 LYS A CA 1
ATOM 907 C C . LYS A 1 113 ? 2.336 -1.061 -21.153 1.00 85.88 113 LYS A C 1
ATOM 909 O O . LYS A 1 113 ? 2.892 -1.166 -22.248 1.00 85.88 113 LYS A O 1
ATOM 914 N N . LYS A 1 114 ? 2.018 0.123 -20.622 1.00 89.25 114 LYS A N 1
ATOM 915 C CA . LYS A 1 114 ? 2.245 1.409 -21.299 1.00 89.25 114 LYS A CA 1
ATOM 916 C C . LYS A 1 114 ? 3.606 2.025 -20.977 1.00 89.25 114 LYS A C 1
ATOM 918 O O . LYS A 1 114 ? 4.193 2.678 -21.839 1.00 89.25 114 LYS A O 1
ATOM 923 N N . TYR A 1 115 ? 4.102 1.829 -19.762 1.00 85.94 115 TYR A N 1
ATOM 924 C CA . TYR A 1 115 ? 5.304 2.456 -19.228 1.00 85.94 115 TYR A CA 1
ATOM 925 C C . TYR A 1 115 ? 6.263 1.383 -18.715 1.00 85.94 115 TYR A C 1
ATOM 927 O O . TYR A 1 115 ? 6.175 0.938 -17.580 1.00 85.94 115 TYR A O 1
ATOM 935 N N . LYS A 1 116 ? 7.246 1.005 -19.534 1.00 83.75 116 LYS A N 1
ATOM 936 C CA . LYS A 1 116 ? 8.269 0.010 -19.166 1.00 83.75 116 LYS A CA 1
ATOM 937 C C . LYS A 1 116 ? 9.417 0.619 -18.353 1.00 83.75 116 LYS A C 1
ATOM 939 O O . LYS A 1 116 ? 10.581 0.524 -18.733 1.00 83.75 116 LYS A O 1
ATOM 944 N N . ASN A 1 117 ? 9.085 1.344 -17.293 1.00 86.12 117 ASN A N 1
ATOM 945 C CA . ASN A 1 117 ? 10.039 1.999 -16.401 1.00 86.12 117 ASN A CA 1
ATOM 946 C C . ASN A 1 117 ? 9.523 1.955 -14.953 1.00 86.12 117 ASN A C 1
ATOM 948 O O . ASN A 1 117 ? 8.464 1.393 -14.680 1.00 86.12 117 ASN A O 1
ATOM 952 N N . SER A 1 118 ? 10.256 2.578 -14.028 1.00 87.88 118 SER A N 1
ATOM 953 C CA . SER A 1 118 ? 9.881 2.649 -12.609 1.00 87.88 118 SER A CA 1
ATOM 954 C C . SER A 1 118 ? 8.468 3.181 -12.371 1.00 87.88 118 SER A C 1
ATOM 956 O O . SER A 1 118 ? 7.807 2.753 -11.430 1.00 87.88 118 SER A O 1
ATOM 958 N N . PHE A 1 119 ? 7.977 4.068 -13.240 1.00 90.50 119 PHE A N 1
ATOM 959 C CA . PHE A 1 119 ? 6.621 4.587 -13.142 1.00 90.50 119 PHE A CA 1
ATOM 960 C C . PHE A 1 119 ? 5.560 3.523 -13.406 1.00 90.50 119 PHE A C 1
ATOM 962 O O . PHE A 1 119 ? 4.592 3.472 -12.658 1.00 90.50 119 PHE A O 1
ATOM 969 N N . GLY A 1 120 ? 5.734 2.667 -14.415 1.00 89.50 120 GLY A N 1
ATOM 970 C CA . GLY A 1 120 ? 4.783 1.582 -14.672 1.00 89.50 120 GLY A CA 1
ATOM 971 C C . GLY A 1 120 ? 4.677 0.620 -13.496 1.00 89.50 120 GLY A C 1
ATOM 972 O O . GLY A 1 120 ? 3.577 0.362 -13.022 1.00 89.50 120 GLY A O 1
ATOM 973 N N . VAL A 1 121 ? 5.831 0.190 -12.978 1.00 88.81 121 VAL A N 1
ATOM 974 C CA . VAL A 1 121 ? 5.928 -0.753 -11.853 1.00 88.81 121 VAL A CA 1
ATOM 975 C C . VAL A 1 121 ? 5.224 -0.211 -10.606 1.00 88.81 121 VAL A C 1
ATOM 977 O O . VAL A 1 121 ? 4.322 -0.848 -10.081 1.00 88.81 121 VAL A O 1
ATOM 980 N N . ILE A 1 122 ? 5.560 1.008 -10.173 1.00 93.38 122 ILE A N 1
ATOM 981 C CA . ILE A 1 122 ? 4.973 1.586 -8.954 1.00 93.38 122 ILE A CA 1
ATOM 982 C C . ILE A 1 122 ? 3.475 1.879 -9.138 1.00 93.38 122 ILE A C 1
ATOM 984 O O . ILE A 1 122 ? 2.689 1.725 -8.204 1.00 93.38 122 ILE A O 1
ATOM 988 N N . MET A 1 123 ? 3.062 2.334 -10.326 1.00 94.62 123 MET A N 1
ATOM 989 C CA . MET A 1 123 ? 1.670 2.722 -10.560 1.00 94.62 123 MET A CA 1
ATOM 990 C C . MET A 1 123 ? 0.716 1.535 -10.694 1.00 94.62 123 MET A C 1
ATOM 992 O O . MET A 1 123 ? -0.459 1.701 -10.363 1.00 94.62 123 MET A O 1
ATOM 996 N N . ASP A 1 124 ? 1.190 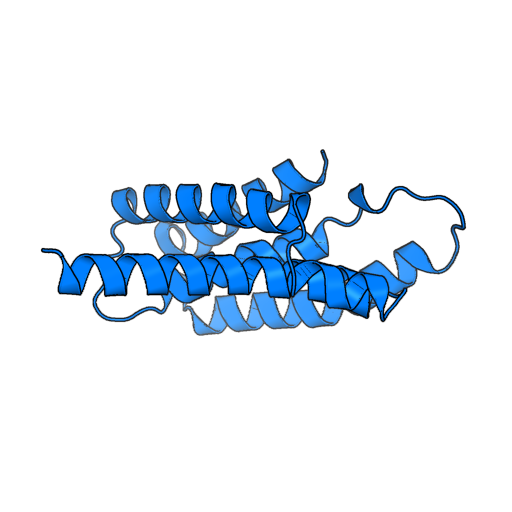0.368 -11.133 1.00 92.25 124 ASP A N 1
ATOM 997 C CA . ASP A 1 124 ? 0.419 -0.879 -11.087 1.00 92.25 124 ASP A CA 1
ATOM 998 C C . ASP A 1 124 ? -0.039 -1.163 -9.643 1.00 92.25 124 ASP A C 1
ATOM 1000 O O . ASP A 1 124 ? -1.240 -1.254 -9.381 1.00 92.25 124 ASP A O 1
ATOM 1004 N N . ASP A 1 125 ? 0.888 -1.181 -8.684 1.00 94.81 125 ASP A N 1
ATOM 1005 C CA . ASP A 1 125 ? 0.605 -1.475 -7.272 1.00 94.81 125 ASP A CA 1
ATOM 1006 C C . ASP A 1 125 ? -0.248 -0.398 -6.602 1.00 94.81 125 ASP A C 1
ATOM 1008 O O . ASP A 1 125 ? -1.176 -0.697 -5.844 1.00 94.81 125 ASP A O 1
ATOM 1012 N N . VAL A 1 126 ? 0.004 0.874 -6.926 1.00 96.88 126 VAL A N 1
ATOM 1013 C CA . VAL A 1 126 ? -0.864 1.984 -6.506 1.00 96.88 126 VAL A CA 1
ATOM 1014 C C . VAL A 1 126 ? -2.297 1.744 -6.988 1.00 96.88 126 VAL A C 1
ATOM 1016 O O . VAL A 1 126 ? -3.253 1.897 -6.221 1.00 96.88 126 VAL A O 1
ATOM 1019 N N . CYS A 1 127 ? -2.468 1.325 -8.244 1.00 96.81 127 CYS A N 1
ATOM 1020 C CA . CYS A 1 127 ? -3.781 1.020 -8.802 1.00 96.81 127 CYS A CA 1
ATOM 1021 C C . CYS A 1 127 ? -4.418 -0.210 -8.157 1.00 96.81 127 CYS A C 1
ATOM 1023 O O . CYS A 1 127 ? -5.624 -0.186 -7.900 1.00 96.81 127 CYS A O 1
ATOM 1025 N N . ALA A 1 128 ? -3.642 -1.250 -7.846 1.00 96.88 128 ALA A N 1
ATOM 1026 C CA . ALA A 1 128 ? -4.122 -2.401 -7.088 1.00 96.88 128 ALA A CA 1
ATOM 1027 C C . ALA A 1 128 ? -4.643 -1.968 -5.705 1.00 96.88 128 ALA A C 1
ATOM 1029 O O . ALA A 1 128 ? -5.762 -2.329 -5.335 1.00 96.88 128 ALA A O 1
ATOM 1030 N N . GLY A 1 129 ? -3.907 -1.106 -4.994 1.00 97.69 129 GLY A N 1
ATOM 1031 C CA . GLY A 1 129 ? -4.329 -0.513 -3.722 1.00 97.69 129 GLY A CA 1
ATOM 1032 C C . GLY A 1 129 ? -5.656 0.249 -3.823 1.00 97.69 129 GLY A C 1
ATOM 1033 O O . GLY A 1 129 ? -6.562 0.039 -3.013 1.00 97.69 129 GLY A O 1
ATOM 1034 N N . PHE A 1 130 ? -5.835 1.073 -4.859 1.00 97.88 130 PHE A N 1
ATOM 1035 C CA . PHE A 1 130 ? -7.113 1.756 -5.102 1.00 97.88 130 PHE A CA 1
ATOM 1036 C C . PHE A 1 130 ? -8.249 0.803 -5.506 1.00 97.88 130 PHE A C 1
ATOM 1038 O O . PHE A 1 130 ? -9.399 1.042 -5.132 1.00 97.88 130 PHE A O 1
ATOM 1045 N N . CYS A 1 131 ? -7.961 -0.296 -6.211 1.00 97.25 131 CYS A N 1
ATOM 1046 C CA . CYS A 1 131 ? -8.964 -1.322 -6.521 1.00 97.25 131 CYS A CA 1
ATOM 1047 C C . CYS A 1 131 ? -9.495 -2.000 -5.249 1.00 97.25 131 CYS A C 1
ATOM 1049 O O . CYS A 1 131 ? -10.696 -2.275 -5.164 1.00 97.25 131 CYS A O 1
ATOM 1051 N N . VAL A 1 132 ? -8.646 -2.207 -4.233 1.00 97.69 132 VAL A N 1
ATOM 1052 C CA . VAL A 1 132 ? -9.085 -2.681 -2.908 1.00 97.69 132 VAL A CA 1
ATOM 1053 C C . VAL A 1 132 ? -10.068 -1.693 -2.285 1.00 97.69 132 VAL A C 1
ATOM 1055 O O . VAL A 1 132 ? -11.162 -2.089 -1.888 1.00 97.69 132 VAL A O 1
ATOM 1058 N N . VAL A 1 133 ? -9.711 -0.407 -2.247 1.00 96.75 133 VAL A N 1
ATOM 1059 C CA . VAL A 1 133 ? -10.559 0.655 -1.676 1.00 96.75 133 VAL A CA 1
ATOM 1060 C C . VAL A 1 133 ? -11.917 0.692 -2.369 1.00 96.75 133 VAL A C 1
ATOM 1062 O O . VAL A 1 133 ? -12.952 0.678 -1.703 1.00 96.75 133 VAL A O 1
ATOM 1065 N N . LEU A 1 134 ? -11.925 0.684 -3.704 1.00 95.94 134 LEU A N 1
ATOM 1066 C CA . LEU A 1 134 ? -13.155 0.688 -4.488 1.00 95.94 134 LEU A CA 1
ATOM 1067 C C . LEU A 1 134 ? -14.018 -0.543 -4.182 1.00 95.94 134 LEU A C 1
ATOM 1069 O O . LEU A 1 134 ? -15.223 -0.412 -3.988 1.00 95.94 134 LEU A O 1
ATOM 1073 N N . SER A 1 135 ? -13.401 -1.721 -4.073 1.00 94.75 135 SER A N 1
ATOM 1074 C CA . SER A 1 135 ? -14.102 -2.968 -3.746 1.00 94.75 135 SER A CA 1
ATOM 1075 C C . SER A 1 135 ? -14.757 -2.913 -2.365 1.00 94.75 135 SER A C 1
ATOM 1077 O O . SER A 1 135 ? -15.913 -3.312 -2.215 1.00 94.75 135 SER A O 1
ATOM 1079 N N . LEU A 1 136 ? -14.052 -2.373 -1.366 1.00 92.69 136 LEU A N 1
ATOM 1080 C CA . LEU A 1 136 ? -14.582 -2.196 -0.013 1.00 92.69 136 LEU A CA 1
ATOM 1081 C C . LEU A 1 136 ? -15.742 -1.195 0.014 1.00 92.69 136 LEU A C 1
ATOM 1083 O O . LEU A 1 136 ? -16.773 -1.478 0.623 1.00 92.69 136 LEU A O 1
ATOM 1087 N N . ILE A 1 137 ? -15.623 -0.068 -0.695 1.00 92.06 137 ILE A N 1
ATOM 1088 C CA . ILE A 1 137 ? -16.707 0.917 -0.816 1.00 92.06 137 ILE A CA 1
ATOM 1089 C C . ILE A 1 137 ? -17.931 0.285 -1.484 1.00 92.06 137 ILE A C 1
ATOM 1091 O O . ILE A 1 137 ? -19.035 0.391 -0.952 1.00 92.06 137 ILE A O 1
ATOM 1095 N N . CYS A 1 138 ? -17.756 -0.414 -2.610 1.00 92.25 138 CYS A N 1
ATOM 1096 C CA . CYS A 1 138 ? -18.850 -1.110 -3.286 1.00 92.25 138 CYS A CA 1
ATOM 1097 C C . CYS A 1 138 ? -19.539 -2.113 -2.354 1.00 92.25 138 CYS A C 1
ATOM 1099 O O . CYS A 1 138 ? -20.766 -2.140 -2.291 1.00 92.25 138 CYS A O 1
ATOM 1101 N N . PHE A 1 139 ? -18.769 -2.890 -1.589 1.00 90.44 139 PHE A N 1
ATOM 1102 C CA . PHE A 1 139 ? -19.315 -3.822 -0.606 1.00 90.44 139 PHE A CA 1
ATOM 1103 C C . PHE A 1 139 ? -20.132 -3.111 0.484 1.00 90.44 139 PHE A C 1
ATOM 1105 O O . PHE A 1 139 ? -21.249 -3.533 0.785 1.00 90.44 139 PHE A O 1
ATOM 1112 N N . MET A 1 140 ? -19.620 -2.011 1.045 1.00 87.69 140 MET A N 1
ATOM 1113 C CA . MET A 1 140 ? -20.324 -1.230 2.070 1.00 87.69 140 MET A CA 1
ATOM 1114 C C . MET A 1 140 ? -21.630 -0.628 1.541 1.00 87.69 140 MET A C 1
ATOM 1116 O O . MET A 1 140 ? -22.659 -0.701 2.213 1.00 87.69 140 MET A O 1
ATOM 1120 N N . VAL A 1 141 ? -21.601 -0.078 0.327 1.00 88.38 141 VAL A N 1
ATOM 1121 C CA . VAL A 1 141 ? -22.777 0.506 -0.327 1.00 88.38 141 VAL A CA 1
ATOM 1122 C C . VAL A 1 141 ? -23.822 -0.573 -0.613 1.00 88.38 141 VAL A C 1
ATOM 1124 O O . VAL A 1 141 ? -24.982 -0.407 -0.245 1.00 88.38 141 VAL A O 1
ATOM 1127 N N . LEU A 1 142 ? -23.427 -1.711 -1.189 1.00 90.38 142 LEU A N 1
ATOM 1128 C CA . LEU A 1 142 ? -24.342 -2.831 -1.438 1.00 90.38 142 LEU A CA 1
ATOM 1129 C C . LEU A 1 142 ? -24.977 -3.338 -0.142 1.00 90.38 142 LEU A C 1
ATOM 1131 O O . LEU A 1 142 ? -26.189 -3.538 -0.091 1.00 90.38 142 LEU A O 1
ATOM 1135 N N . LYS A 1 143 ? -24.181 -3.471 0.924 1.00 86.25 143 LYS A N 1
ATOM 1136 C CA . LYS A 1 143 ? -24.684 -3.850 2.245 1.00 86.25 143 LYS A CA 1
ATOM 1137 C C . LYS A 1 143 ? -25.753 -2.874 2.748 1.00 86.25 143 LYS A C 1
ATOM 1139 O O . LYS A 1 143 ? -26.749 -3.341 3.279 1.00 86.25 143 LYS A O 1
ATOM 1144 N N . SER A 1 144 ? -25.586 -1.563 2.544 1.00 85.25 144 SER A N 1
ATOM 1145 C CA . SER A 1 144 ? -26.570 -0.555 2.982 1.00 85.25 144 SER A CA 1
ATOM 1146 C C . SER A 1 144 ? -27.890 -0.548 2.204 1.00 85.25 144 SER A C 1
ATOM 1148 O O . SER A 1 144 ? -28.860 0.027 2.680 1.00 85.25 144 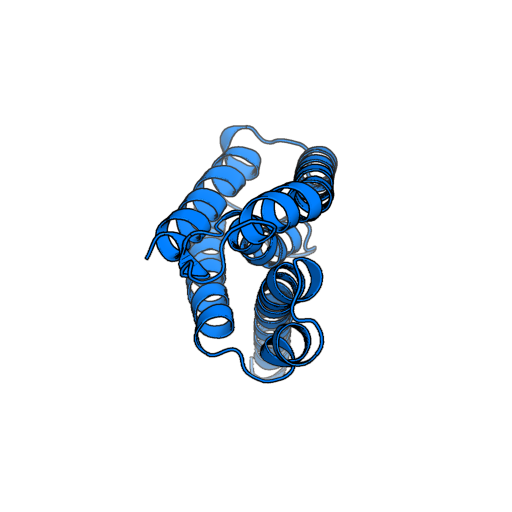SER A O 1
ATOM 1150 N N . TYR A 1 145 ? -27.933 -1.148 1.010 1.00 85.31 145 TYR A N 1
ATOM 1151 C CA . TYR A 1 145 ? -29.165 -1.267 0.221 1.00 85.31 145 TYR A CA 1
ATOM 1152 C C . TYR A 1 145 ? -29.881 -2.606 0.425 1.00 85.31 145 TYR A C 1
ATOM 1154 O O . TYR A 1 145 ? -31.070 -2.706 0.131 1.00 85.31 145 TYR A O 1
ATOM 1162 N N . ILE A 1 146 ? -29.157 -3.642 0.858 1.00 83.00 146 ILE A N 1
ATOM 1163 C CA . ILE A 1 146 ? -29.675 -5.012 0.987 1.00 83.00 146 ILE A CA 1
ATOM 1164 C C . ILE A 1 146 ? -30.146 -5.317 2.420 1.00 83.00 146 ILE A C 1
ATOM 1166 O O . ILE A 1 146 ? -31.022 -6.166 2.590 1.00 83.00 146 ILE A O 1
ATOM 1170 N N . LEU A 1 147 ? -29.576 -4.653 3.431 1.00 61.31 147 LEU A N 1
ATOM 1171 C CA . LEU A 1 147 ? -29.888 -4.826 4.856 1.00 61.31 147 LEU A CA 1
ATOM 1172 C C . LEU A 1 147 ? -30.574 -3.584 5.427 1.00 61.31 147 LEU A C 1
ATOM 1174 O O . LEU A 1 147 ? -31.498 -3.770 6.247 1.00 61.31 147 LEU A O 1
#

Sequence (147 aa):
MPGTFASLATVLILYICFHILNLNSNVILLGILIIFIYSFIAVTNHTKNIENKDPGEIVIDEFIGQSIPIFLYEVSHGTVKEPNEAIIFYGVCFILFRYFDIVKPFPVSYFDKKYKNSFGVIMDDVCAGFCVVLSLICFMVLKSYIL